Protein AF-A0A2G9TI11-F1 (afdb_monomer_lite)

Foldseek 3Di:
DQDQFDWDADPVVRDIDGDDAADDGDDRFPQWDWDDDPQKIKTAWGADPVVRDIGGWMWIARPVRNYIDTDDDDDDGDPRFGNWDWDDDPPDIDIDDTD

InterPro domains:
  IPR015915 Kelch-type beta-propeller [G3DSA:2.120.10.80] (2-99)
  IPR015915 Kelch-type beta-propeller [SSF117281] (9-98)
  IPR052637 Kelch domain-containing protein 3-like [PTHR46461] (1-99)

Secondary structure (DSSP, 8-state):
-------EEETTTTEEE----EE-PPPS-BS-EEEEETTEEEEEEEEETTTTEEEEEEEEEETTTTEEEEEP--SSPPPS-SS-EEEEETTEEEEE---

Organism: Teladorsagia circumcincta (NCBI:txid45464)

Structure (mmCIF, N/CA/C/O backbone):
data_AF-A0A2G9TI11-F1
#
_entry.id   AF-A0A2G9TI11-F1
#
loop_
_atom_site.group_PDB
_atom_site.id
_atom_site.type_symbol
_atom_site.label_atom_id
_atom_site.label_alt_id
_atom_site.label_comp_id
_atom_site.label_asym_id
_atom_site.label_entity_id
_atom_site.label_seq_id
_atom_site.pdbx_PDB_ins_code
_atom_site.Cartn_x
_atom_site.Cartn_y
_atom_site.Cartn_z
_atom_site.occupancy
_atom_site.B_iso_or_equiv
_atom_site.auth_seq_id
_atom_site.auth_comp_id
_atom_site.auth_asym_id
_atom_site.auth_atom_id
_atom_site.pdbx_PDB_model_num
ATOM 1 N N . MET A 1 1 ? 1.487 19.012 -4.883 1.00 69.19 1 MET A N 1
ATOM 2 C CA . MET A 1 1 ? 2.458 18.323 -4.004 1.00 69.19 1 MET A CA 1
ATOM 3 C C . MET A 1 1 ? 1.949 16.901 -3.797 1.00 69.19 1 MET A C 1
ATOM 5 O O . MET A 1 1 ? 0.736 16.737 -3.798 1.00 69.19 1 MET A O 1
ATOM 9 N N . TYR A 1 2 ? 2.812 15.884 -3.744 1.00 81.38 2 TYR A N 1
ATOM 10 C CA . TYR A 1 2 ? 2.362 14.515 -3.452 1.00 81.38 2 TYR A CA 1
ATOM 11 C C . TYR A 1 2 ? 2.104 14.399 -1.949 1.00 81.38 2 TYR A C 1
ATOM 13 O O . TYR A 1 2 ? 2.966 14.810 -1.179 1.00 81.38 2 TYR A O 1
ATOM 21 N N . ASP A 1 3 ? 0.933 13.897 -1.557 1.00 84.62 3 ASP A N 1
ATOM 22 C CA . ASP A 1 3 ? 0.561 13.744 -0.148 1.00 84.62 3 ASP A CA 1
ATOM 23 C C . ASP A 1 3 ? 1.111 12.425 0.411 1.00 84.62 3 ASP A C 1
ATOM 25 O O . ASP A 1 3 ? 1.099 11.397 -0.270 1.00 84.62 3 ASP A O 1
ATOM 29 N N . GLU A 1 4 ? 1.616 12.483 1.636 1.00 86.88 4 GLU A N 1
ATOM 30 C CA . GLU A 1 4 ? 2.141 11.355 2.412 1.00 86.88 4 GLU A CA 1
ATOM 31 C C . GLU A 1 4 ? 1.225 10.989 3.589 1.00 86.88 4 GLU A C 1
ATOM 33 O O . GLU A 1 4 ? 1.453 9.994 4.276 1.00 86.88 4 GLU A O 1
ATOM 38 N N . ARG A 1 5 ? 0.173 11.781 3.824 1.00 90.56 5 ARG A N 1
ATOM 39 C CA . ARG A 1 5 ? -0.782 11.561 4.905 1.00 90.56 5 ARG A CA 1
ATOM 40 C C . ARG A 1 5 ? -1.797 10.499 4.515 1.00 90.56 5 ARG A C 1
ATOM 42 O O . ARG A 1 5 ? -2.340 10.494 3.410 1.00 90.56 5 ARG A O 1
ATOM 49 N N . LEU A 1 6 ? -2.099 9.621 5.466 1.00 94.12 6 LEU A N 1
ATOM 50 C CA . LEU A 1 6 ? -3.237 8.723 5.358 1.00 94.12 6 LEU A CA 1
ATOM 51 C C . LEU A 1 6 ? -4.517 9.500 5.680 1.00 94.12 6 LEU A C 1
ATOM 53 O O . LEU A 1 6 ? -4.580 10.211 6.679 1.00 94.12 6 LEU A O 1
ATOM 57 N N . LYS A 1 7 ? -5.544 9.324 4.851 1.00 95.06 7 LYS A N 1
ATOM 58 C CA . LYS A 1 7 ? -6.910 9.780 5.122 1.00 95.06 7 LYS A CA 1
ATOM 59 C C . LYS A 1 7 ? -7.800 8.560 5.306 1.00 95.06 7 LYS A C 1
ATOM 61 O O . LYS A 1 7 ? -7.691 7.609 4.532 1.00 95.06 7 LYS A O 1
ATOM 66 N N . ALA A 1 8 ? -8.685 8.598 6.292 1.00 95.81 8 ALA A N 1
ATOM 67 C CA . ALA A 1 8 ? -9.657 7.538 6.535 1.00 95.81 8 ALA A CA 1
ATOM 68 C C . ALA A 1 8 ? -11.078 8.095 6.425 1.00 95.81 8 ALA A C 1
ATOM 70 O O . ALA A 1 8 ? -11.368 9.139 7.003 1.00 95.81 8 ALA A O 1
ATOM 71 N N . LEU A 1 9 ? -11.947 7.401 5.691 1.00 97.12 9 LEU A N 1
ATOM 72 C CA . LEU A 1 9 ? -13.377 7.695 5.616 1.00 97.12 9 LEU A CA 1
ATOM 73 C C . LEU A 1 9 ? -14.127 6.684 6.481 1.00 97.12 9 LEU A C 1
ATOM 75 O O . LEU A 1 9 ? -14.083 5.486 6.193 1.00 97.12 9 LEU A O 1
ATOM 79 N N . ASP A 1 10 ? -14.829 7.153 7.510 1.00 96.25 10 ASP A N 1
ATOM 80 C CA . ASP A 1 10 ? -15.817 6.321 8.198 1.00 96.25 10 ASP A CA 1
ATOM 81 C C . ASP A 1 10 ? -17.035 6.174 7.271 1.00 96.25 10 ASP A C 1
ATOM 83 O O . ASP A 1 10 ? -17.747 7.134 6.986 1.00 96.25 10 ASP A O 1
ATOM 87 N N . LEU A 1 11 ? -17.269 4.960 6.766 1.00 96.25 11 LEU A N 1
ATOM 88 C CA . LEU A 1 11 ? -18.349 4.678 5.812 1.00 96.25 11 LEU A CA 1
ATOM 89 C C . LEU A 1 11 ? -19.751 4.716 6.437 1.00 96.25 11 LEU A C 1
ATOM 91 O O . LEU A 1 11 ? -20.738 4.762 5.708 1.00 96.25 11 LEU A O 1
ATOM 95 N N . ARG A 1 12 ? -19.855 4.678 7.767 1.00 97.50 12 ARG A N 1
ATOM 96 C CA . ARG A 1 12 ? -21.126 4.777 8.489 1.00 97.50 12 ARG A CA 1
ATOM 97 C C . ARG A 1 12 ? -21.527 6.234 8.694 1.00 97.50 12 ARG A C 1
ATOM 99 O O . ARG A 1 12 ? -22.713 6.537 8.611 1.00 97.50 12 ARG A O 1
ATOM 106 N N . THR A 1 13 ? -20.570 7.116 8.986 1.00 97.50 13 THR A N 1
ATOM 107 C CA . THR A 1 13 ? -20.842 8.548 9.222 1.00 97.50 13 THR A CA 1
ATOM 108 C C . THR A 1 13 ? -20.633 9.414 7.981 1.00 97.50 13 THR A C 1
ATOM 110 O O . THR A 1 13 ? -21.217 10.488 7.887 1.00 97.50 13 THR A O 1
ATOM 113 N N . GLY A 1 14 ? -19.836 8.953 7.014 1.00 97.75 14 GLY A N 1
ATOM 114 C CA . GLY A 1 14 ? -19.430 9.734 5.847 1.00 97.75 14 GLY A CA 1
ATOM 115 C C . GLY A 1 14 ? -18.332 10.761 6.144 1.00 97.75 14 GLY A C 1
ATOM 116 O O . GLY A 1 14 ? -18.087 11.642 5.321 1.00 97.75 14 GLY A O 1
ATOM 117 N N . GLU A 1 15 ? -17.671 10.671 7.299 1.00 98.06 15 GLU A N 1
ATOM 118 C CA . GLU A 1 15 ? -16.681 11.655 7.738 1.00 98.06 15 GLU A CA 1
ATOM 119 C C . GLU A 1 15 ? -15.250 11.230 7.406 1.00 98.06 15 GLU A C 1
ATOM 121 O O . GLU A 1 15 ? -14.822 10.103 7.673 1.00 98.06 15 GLU A O 1
ATOM 126 N N . TRP A 1 16 ? -14.488 12.170 6.846 1.00 97.81 16 TRP A N 1
ATOM 127 C CA . TRP A 1 16 ? -13.053 12.019 6.650 1.00 97.81 16 TRP A CA 1
ATOM 128 C C . TRP A 1 16 ? -12.293 12.418 7.911 1.00 97.81 16 TRP A C 1
ATOM 130 O O . TRP A 1 16 ? -12.591 13.434 8.535 1.00 97.81 16 TRP A O 1
ATOM 140 N N . SER A 1 17 ? -11.253 11.659 8.231 1.00 95.81 17 SER A N 1
ATOM 141 C CA . SER A 1 17 ? -10.326 11.957 9.316 1.00 95.81 17 SER A CA 1
ATOM 142 C C . SER A 1 17 ? -8.868 11.822 8.876 1.00 95.81 17 SER A C 1
ATOM 144 O O . SER A 1 17 ? -8.538 11.152 7.891 1.00 95.81 17 SER A O 1
ATOM 146 N N . ASP A 1 18 ? -8.003 12.486 9.638 1.00 94.75 18 ASP A N 1
ATOM 147 C CA . ASP A 1 18 ? -6.547 12.417 9.568 1.00 94.75 18 ASP A CA 1
ATOM 148 C C . ASP A 1 18 ? -6.036 11.559 10.736 1.00 94.75 18 ASP A C 1
ATOM 150 O O . ASP A 1 18 ? -5.705 12.106 11.794 1.00 94.75 18 ASP A O 1
ATOM 154 N N . PRO A 1 19 ? -6.020 10.219 10.614 1.00 93.69 19 PRO A N 1
ATOM 155 C CA . PRO A 1 19 ? -5.528 9.363 11.683 1.00 93.69 19 PRO A CA 1
ATOM 156 C C . PRO A 1 19 ? -4.072 9.699 12.018 1.00 93.69 19 PRO A C 1
ATOM 158 O O . PRO A 1 19 ? -3.209 9.766 11.137 1.00 93.69 19 PRO A O 1
ATOM 161 N N . ILE A 1 20 ? -3.785 9.863 13.311 1.00 93.50 20 ILE A N 1
ATOM 162 C CA . ILE A 1 20 ? -2.410 9.982 13.799 1.00 93.50 20 ILE A CA 1
ATOM 163 C C . ILE A 1 20 ? -1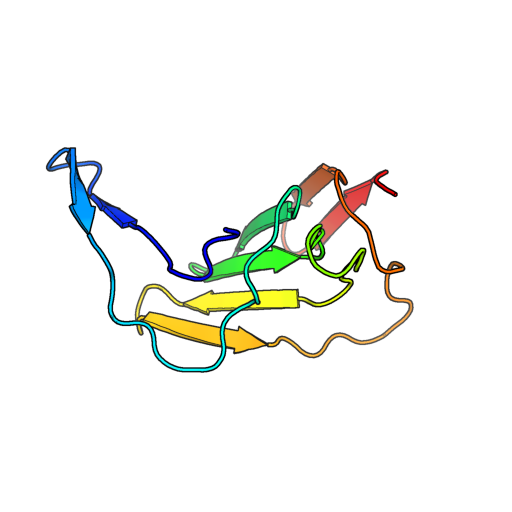.751 8.620 13.608 1.00 93.50 20 ILE A C 1
ATOM 165 O O . ILE A 1 20 ? -2.085 7.656 14.298 1.00 93.50 20 ILE A O 1
ATOM 169 N N . CYS A 1 21 ? -0.839 8.546 12.644 1.00 94.38 21 CYS A N 1
ATOM 170 C CA . CYS A 1 21 ? -0.129 7.321 12.322 1.00 94.38 21 CYS A CA 1
ATOM 171 C C . CYS A 1 21 ? 1.266 7.321 12.955 1.00 94.38 21 CYS A C 1
ATOM 173 O O . CYS A 1 21 ? 2.001 8.303 12.863 1.00 94.38 21 CYS A O 1
ATOM 175 N N . ASN A 1 22 ? 1.636 6.194 13.550 1.00 95.38 22 ASN A N 1
ATOM 176 C CA . ASN A 1 22 ? 2.959 5.923 14.097 1.00 95.38 22 ASN A CA 1
ATOM 177 C C . ASN A 1 22 ? 3.838 5.188 13.071 1.00 95.38 22 ASN A C 1
ATOM 179 O O . ASN A 1 22 ? 3.337 4.618 12.099 1.00 95.38 22 ASN A O 1
ATOM 183 N N . GLY A 1 23 ? 5.147 5.150 13.324 1.00 94.81 23 GLY A N 1
ATOM 184 C CA . GLY A 1 23 ? 6.112 4.469 12.461 1.00 94.81 23 GLY A CA 1
ATOM 185 C C . GLY A 1 23 ? 6.490 5.276 11.216 1.00 94.81 23 GLY A C 1
ATOM 186 O O . GLY A 1 23 ? 6.231 6.475 11.125 1.00 94.81 23 GLY A O 1
ATOM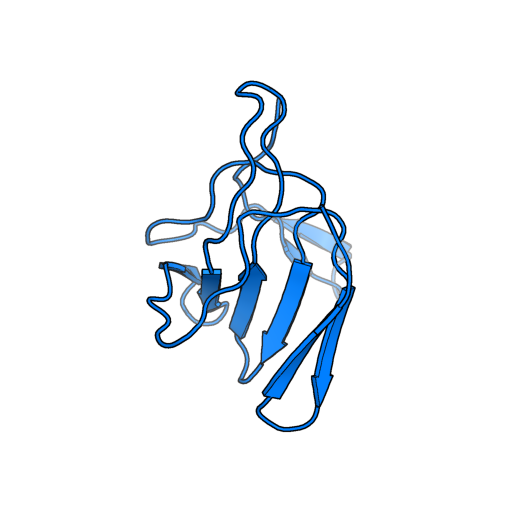 187 N N . VAL A 1 24 ? 7.150 4.620 10.258 1.00 94.00 24 VAL A N 1
ATOM 188 C CA . VAL A 1 24 ? 7.622 5.259 9.017 1.00 94.00 24 VAL A CA 1
ATO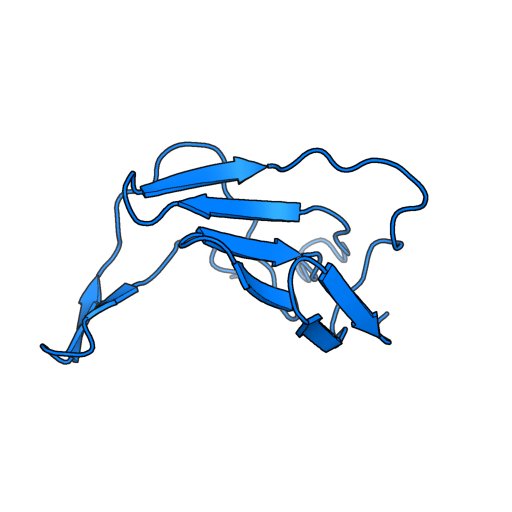M 189 C C . VAL A 1 24 ? 6.773 4.775 7.849 1.00 94.00 24 VAL A C 1
ATOM 191 O O . VAL A 1 24 ? 6.878 3.620 7.431 1.00 94.00 24 VAL A O 1
ATOM 194 N N . GLY A 1 25 ? 5.929 5.670 7.337 1.00 95.81 25 GLY A N 1
ATOM 195 C CA . GLY A 1 25 ? 5.089 5.437 6.165 1.00 95.81 25 GLY A CA 1
ATOM 196 C C . GLY A 1 25 ? 5.823 5.601 4.829 1.00 95.81 25 GLY A C 1
ATOM 197 O O . GLY A 1 25 ? 6.980 6.034 4.787 1.00 95.81 25 GLY A O 1
ATOM 198 N N . PRO A 1 26 ? 5.157 5.253 3.715 1.00 96.94 26 PRO A N 1
ATOM 199 C CA . PRO A 1 26 ? 5.668 5.531 2.381 1.00 96.94 26 PRO A CA 1
ATOM 200 C C . PRO A 1 26 ? 5.734 7.041 2.119 1.00 96.94 26 PRO A C 1
ATOM 202 O O . PRO A 1 26 ? 4.848 7.793 2.512 1.00 96.94 26 PRO A O 1
ATOM 205 N N . SER A 1 27 ? 6.742 7.473 1.363 1.00 95.44 27 SER A N 1
ATOM 206 C CA . SER A 1 27 ? 6.778 8.825 0.792 1.00 95.44 27 SER A CA 1
ATOM 207 C C . SER A 1 27 ? 5.573 9.093 -0.116 1.00 95.44 27 SER A C 1
ATOM 209 O O . SER A 1 27 ? 5.047 8.166 -0.748 1.00 95.44 27 SER A O 1
ATOM 211 N N . GLY A 1 28 ? 5.189 10.366 -0.260 1.00 95.75 28 GLY A N 1
ATOM 212 C CA . GLY A 1 28 ? 4.147 10.772 -1.203 1.00 95.75 28 GLY A CA 1
ATOM 213 C C . GLY A 1 28 ? 4.427 10.254 -2.618 1.00 95.75 28 GLY A C 1
ATOM 214 O O . GLY A 1 28 ? 5.526 10.400 -3.150 1.00 95.75 28 GLY A O 1
ATOM 215 N N . ARG A 1 29 ? 3.440 9.600 -3.237 1.00 96.88 29 ARG A N 1
ATOM 216 C CA . ARG A 1 29 ? 3.614 8.864 -4.502 1.00 96.88 29 ARG A CA 1
ATOM 217 C C . ARG A 1 29 ? 2.295 8.692 -5.243 1.00 96.88 29 ARG A C 1
ATOM 219 O O . ARG A 1 29 ? 1.231 8.678 -4.635 1.00 96.88 29 ARG A O 1
ATOM 226 N N . ARG A 1 30 ? 2.347 8.477 -6.561 1.00 96.62 30 ARG A N 1
ATOM 227 C CA . ARG A 1 30 ? 1.174 8.084 -7.370 1.00 96.62 30 ARG A CA 1
ATOM 228 C C . ARG A 1 30 ? 1.373 6.747 -8.062 1.00 96.62 30 ARG A C 1
ATOM 230 O O . ARG A 1 30 ? 2.502 6.290 -8.228 1.00 96.62 30 ARG A O 1
ATOM 237 N N . SER A 1 31 ? 0.272 6.180 -8.554 1.00 97.12 31 SER A N 1
ATOM 238 C CA . SER A 1 31 ? 0.279 4.953 -9.363 1.00 97.12 31 SER A CA 1
ATOM 239 C C . SER A 1 31 ? 0.978 3.769 -8.673 1.00 97.12 31 SER A C 1
ATOM 241 O O . SER A 1 31 ? 1.567 2.931 -9.355 1.00 97.12 31 SER A O 1
ATOM 243 N N . HIS A 1 32 ? 0.940 3.737 -7.339 1.00 98.00 32 HIS A N 1
ATOM 244 C CA . HIS A 1 32 ? 1.297 2.574 -6.535 1.00 98.00 32 HIS A CA 1
ATOM 245 C C . HIS A 1 32 ? 0.163 1.541 -6.593 1.00 98.00 32 HIS A C 1
ATOM 247 O O . HIS A 1 32 ? -0.948 1.855 -7.024 1.00 98.00 32 HIS A O 1
ATOM 253 N N . SER A 1 33 ? 0.440 0.325 -6.136 1.00 98.00 33 SER A N 1
ATOM 254 C CA . SER A 1 33 ? -0.598 -0.672 -5.877 1.00 98.00 33 SER A CA 1
ATOM 255 C C . SER A 1 33 ? -0.926 -0.713 -4.400 1.00 98.00 33 SER A C 1
ATOM 257 O O . SER A 1 33 ? -0.040 -0.497 -3.573 1.00 98.00 33 SER A O 1
ATOM 259 N N . ALA A 1 34 ? -2.177 -1.037 -4.094 1.00 97.94 34 ALA A N 1
ATOM 260 C CA . ALA A 1 34 ? -2.643 -1.266 -2.741 1.00 97.94 34 ALA A CA 1
ATOM 261 C C . ALA A 1 34 ? -3.459 -2.560 -2.673 1.00 97.94 34 ALA A C 1
ATOM 263 O O . ALA A 1 34 ? -4.182 -2.885 -3.617 1.00 97.94 34 ALA A O 1
ATOM 264 N N . TRP A 1 35 ? -3.353 -3.289 -1.566 1.00 98.31 35 TRP A N 1
ATOM 265 C CA . TRP A 1 35 ? -4.219 -4.432 -1.265 1.00 98.31 35 TRP A CA 1
ATOM 266 C C . TRP A 1 35 ? -4.387 -4.611 0.243 1.00 98.31 35 TRP A C 1
ATOM 268 O O . TRP A 1 35 ? -3.627 -4.051 1.033 1.00 98.31 35 TRP A O 1
ATOM 278 N N . THR A 1 36 ? -5.371 -5.412 0.646 1.00 98.25 36 THR A N 1
ATOM 279 C CA . THR A 1 36 ? -5.576 -5.812 2.041 1.00 98.25 36 THR A CA 1
ATOM 280 C C . THR A 1 36 ? -5.275 -7.295 2.226 1.00 98.25 36 THR A C 1
ATOM 282 O O . THR A 1 36 ? -5.541 -8.116 1.348 1.00 98.25 36 THR A O 1
ATOM 285 N N . TYR A 1 37 ? -4.681 -7.648 3.364 1.00 98.12 37 TYR A N 1
ATOM 286 C CA . TYR A 1 37 ? -4.452 -9.036 3.762 1.00 98.12 37 TYR A CA 1
ATOM 287 C C . TYR A 1 37 ? -4.288 -9.113 5.282 1.00 98.12 37 TYR A C 1
ATOM 289 O O . TYR A 1 37 ? -3.577 -8.300 5.868 1.00 98.12 37 TYR A O 1
ATOM 297 N N . GLY A 1 38 ? -4.962 -10.064 5.937 1.00 96.88 38 GLY A N 1
ATOM 298 C CA . GLY A 1 38 ? -4.843 -10.256 7.389 1.00 96.88 38 GLY A CA 1
ATOM 299 C C . GLY A 1 38 ? -5.175 -9.011 8.225 1.00 96.88 38 GLY A C 1
ATOM 300 O O . GLY A 1 38 ? -4.495 -8.744 9.208 1.00 96.88 38 GLY A O 1
ATOM 301 N N . GLY A 1 39 ? -6.162 -8.210 7.806 1.00 97.25 39 GLY A N 1
ATOM 302 C CA . GLY A 1 39 ? -6.564 -6.978 8.502 1.00 97.25 39 GLY A CA 1
ATOM 303 C C . GLY A 1 39 ? -5.638 -5.774 8.293 1.00 97.25 39 GLY A C 1
ATOM 304 O O . GLY A 1 39 ? -5.948 -4.691 8.778 1.00 97.25 39 GLY A O 1
ATOM 305 N N . LYS A 1 40 ? -4.539 -5.928 7.546 1.00 98.25 40 LYS A N 1
ATOM 306 C CA . LYS A 1 40 ? -3.596 -4.850 7.222 1.00 98.25 40 LYS A CA 1
ATOM 307 C C . LYS A 1 40 ? -3.756 -4.387 5.780 1.00 98.25 40 LYS A C 1
ATOM 309 O O . LYS A 1 40 ? -4.148 -5.165 4.905 1.00 98.25 40 LYS A O 1
ATOM 314 N N . MET A 1 41 ? -3.415 -3.129 5.529 1.00 98.19 41 MET A N 1
ATOM 315 C CA . MET A 1 41 ? -3.271 -2.574 4.183 1.00 98.19 41 MET A CA 1
ATOM 316 C C . MET A 1 41 ? -1.803 -2.627 3.769 1.00 98.19 41 MET A C 1
ATOM 318 O O . MET A 1 41 ? -0.925 -2.402 4.593 1.00 98.19 41 MET A O 1
ATOM 322 N N . TYR A 1 42 ? -1.531 -2.880 2.495 1.00 98.44 42 TYR A N 1
ATOM 323 C CA . TYR A 1 42 ? -0.189 -2.905 1.925 1.00 98.44 42 TYR A CA 1
ATOM 324 C C . TYR A 1 42 ? -0.085 -1.946 0.748 1.00 98.44 42 TYR A C 1
ATOM 326 O O . TYR A 1 42 ? -1.037 -1.821 -0.018 1.00 98.44 42 TYR A O 1
ATOM 334 N N . ILE A 1 43 ? 1.077 -1.311 0.590 1.00 98.38 43 ILE A N 1
ATOM 335 C CA . ILE A 1 43 ? 1.402 -0.400 -0.513 1.00 98.38 43 ILE A CA 1
ATOM 336 C C . ILE A 1 43 ? 2.703 -0.855 -1.167 1.00 98.38 43 ILE A C 1
ATOM 338 O O . ILE A 1 43 ? 3.712 -0.987 -0.476 1.00 98.38 43 ILE A O 1
ATOM 342 N N . PHE A 1 44 ? 2.691 -1.056 -2.489 1.00 98.44 44 PHE A N 1
ATOM 343 C CA . PHE A 1 44 ? 3.882 -1.426 -3.260 1.00 98.44 44 PHE A CA 1
ATOM 344 C C . PHE A 1 44 ? 4.175 -0.455 -4.401 1.00 98.44 44 PHE A C 1
ATOM 346 O O . PHE A 1 44 ? 3.296 -0.125 -5.213 1.00 98.44 44 PHE A O 1
ATOM 353 N N . GLY A 1 45 ? 5.448 -0.073 -4.489 1.00 98.12 45 GLY A N 1
ATOM 354 C CA . GLY A 1 45 ? 6.008 0.717 -5.574 1.00 98.12 45 GLY A CA 1
ATOM 355 C C . GLY A 1 45 ? 5.339 2.078 -5.747 1.00 98.12 45 GLY A C 1
ATOM 356 O O . GLY A 1 45 ? 4.949 2.736 -4.781 1.00 98.12 45 GLY A O 1
ATOM 357 N N . GLY A 1 46 ? 5.209 2.519 -6.995 1.00 98.12 46 GLY A N 1
ATOM 358 C CA . GLY A 1 46 ? 4.690 3.831 -7.365 1.00 98.12 46 GLY A CA 1
ATOM 359 C C . GLY A 1 46 ? 5.785 4.789 -7.824 1.00 98.12 46 GLY A C 1
ATOM 360 O O . GLY A 1 46 ? 6.918 4.399 -8.096 1.00 98.12 46 GLY A O 1
ATOM 361 N N . TYR A 1 47 ? 5.415 6.060 -7.969 1.00 97.81 47 TYR A N 1
ATOM 362 C CA . TYR A 1 47 ? 6.279 7.070 -8.573 1.00 97.81 47 TYR A CA 1
ATOM 363 C C . TYR A 1 47 ? 6.133 8.440 -7.926 1.00 97.81 47 TYR A C 1
ATOM 365 O O . TYR A 1 47 ? 5.014 8.949 -7.783 1.00 97.81 47 TYR A O 1
ATOM 373 N N . LEU A 1 48 ? 7.274 9.049 -7.610 1.00 96.69 48 LEU A N 1
ATOM 374 C CA . LEU A 1 48 ? 7.394 10.423 -7.146 1.00 96.69 48 LEU A CA 1
ATOM 375 C C . LEU A 1 48 ? 7.899 11.307 -8.287 1.00 96.69 48 LEU A C 1
ATOM 377 O O . LEU A 1 48 ? 9.087 11.364 -8.599 1.00 96.69 48 LEU A O 1
ATOM 381 N N . GLY A 1 49 ? 6.969 12.029 -8.914 1.00 95.06 49 GLY A N 1
ATOM 382 C CA . GLY A 1 49 ? 7.278 12.829 -10.099 1.00 95.06 49 GLY A CA 1
ATOM 383 C C . GLY A 1 49 ? 8.148 14.053 -9.844 1.00 95.06 49 GLY A C 1
ATOM 384 O O . GLY A 1 49 ? 8.830 14.480 -10.765 1.00 95.06 49 GLY A O 1
ATOM 385 N N . THR A 1 50 ? 8.172 14.589 -8.622 1.00 94.56 50 THR A N 1
ATOM 386 C CA . THR A 1 50 ? 9.052 15.719 -8.275 1.00 94.56 50 THR A CA 1
ATOM 387 C C . THR A 1 50 ? 10.530 15.333 -8.266 1.00 94.56 50 THR A C 1
ATOM 389 O O . THR A 1 50 ? 11.372 16.207 -8.416 1.00 94.56 50 THR A O 1
ATOM 392 N N . GLN A 1 51 ? 10.842 14.043 -8.112 1.00 95.00 51 GLN A N 1
ATOM 393 C CA . GLN A 1 51 ? 12.208 13.509 -8.092 1.00 95.00 51 GLN A CA 1
ATOM 394 C C . GLN A 1 51 ? 12.494 12.570 -9.273 1.00 95.00 51 GLN A C 1
ATOM 396 O O . GLN A 1 51 ? 13.561 11.970 -9.328 1.00 95.00 51 GLN A O 1
ATOM 401 N N . ASN A 1 52 ? 11.542 12.413 -10.203 1.00 95.50 52 ASN A N 1
ATOM 402 C CA . ASN A 1 52 ? 11.605 11.423 -11.282 1.00 95.50 52 ASN A CA 1
ATOM 403 C C . ASN A 1 52 ? 11.966 10.006 -10.777 1.00 95.50 52 ASN A C 1
ATOM 405 O O . ASN A 1 52 ? 12.759 9.294 -11.389 1.00 95.50 52 ASN A O 1
ATOM 409 N N . MET A 1 53 ? 11.406 9.609 -9.629 1.00 96.81 53 MET A N 1
ATOM 410 C CA . MET A 1 53 ? 11.808 8.400 -8.905 1.00 96.81 53 MET A CA 1
ATOM 411 C C . MET A 1 53 ? 10.704 7.342 -8.923 1.00 96.81 53 MET A C 1
ATOM 413 O O . MET A 1 53 ? 9.559 7.625 -8.566 1.00 96.81 53 MET A O 1
ATOM 417 N N . HIS A 1 54 ? 11.057 6.118 -9.316 1.00 97.94 54 HIS A N 1
ATOM 418 C CA . HIS A 1 54 ? 10.216 4.929 -9.170 1.00 97.94 54 HIS A CA 1
ATOM 419 C C . HIS A 1 54 ? 10.556 4.222 -7.853 1.00 97.94 54 HIS A C 1
ATOM 421 O O . HIS A 1 54 ? 11.709 4.245 -7.425 1.00 97.94 54 HIS A O 1
ATOM 427 N N . TYR A 1 55 ? 9.576 3.556 -7.247 1.00 98.00 55 TYR A N 1
ATOM 428 C CA . TYR A 1 55 ? 9.765 2.779 -6.021 1.00 98.00 55 TYR A CA 1
ATOM 429 C C . TYR A 1 55 ? 9.532 1.279 -6.247 1.00 98.00 55 TYR A C 1
ATOM 431 O O . TYR A 1 55 ? 8.712 0.888 -7.080 1.00 98.00 55 TYR A O 1
ATOM 439 N N . ASP A 1 56 ? 10.233 0.4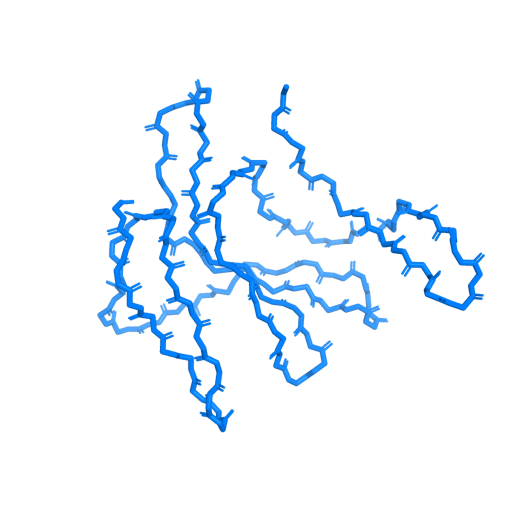49 -5.478 1.00 97.44 56 ASP A N 1
ATOM 440 C CA . ASP A 1 56 ? 10.079 -1.011 -5.322 1.00 97.44 56 ASP A CA 1
ATOM 441 C C . ASP A 1 56 ? 9.884 -1.423 -3.851 1.00 97.44 56 ASP A C 1
ATOM 443 O O . ASP A 1 56 ? 9.956 -2.602 -3.501 1.00 97.44 56 ASP A O 1
ATOM 447 N N . ASP A 1 57 ? 9.650 -0.454 -2.970 1.00 97.88 57 ASP A N 1
ATOM 448 C CA . ASP A 1 57 ? 9.425 -0.699 -1.556 1.00 97.88 57 ASP A CA 1
ATOM 449 C C . ASP A 1 57 ? 8.015 -1.251 -1.289 1.00 97.88 57 ASP A C 1
ATOM 451 O O . ASP A 1 57 ? 7.058 -1.039 -2.042 1.00 97.88 57 ASP A O 1
ATOM 455 N N . LEU A 1 58 ? 7.909 -1.992 -0.185 1.00 98.25 58 LEU A N 1
ATOM 456 C CA . LEU A 1 58 ? 6.660 -2.511 0.352 1.00 98.25 58 LEU A CA 1
ATOM 457 C C . LEU A 1 58 ? 6.450 -1.928 1.747 1.00 98.25 58 LEU A C 1
ATOM 459 O O . LEU A 1 58 ? 7.327 -2.033 2.605 1.00 98.25 58 LEU A O 1
ATOM 463 N N . PHE A 1 59 ? 5.277 -1.358 1.982 1.00 98.56 59 PHE A N 1
ATOM 464 C CA . PHE A 1 59 ? 4.843 -0.910 3.301 1.00 98.56 59 PHE A CA 1
ATOM 465 C C . PHE A 1 59 ? 3.568 -1.627 3.708 1.00 98.56 59 PHE A C 1
ATOM 467 O O . PHE A 1 59 ? 2.755 -1.969 2.849 1.00 98.56 59 PHE A O 1
ATOM 474 N N . SER A 1 60 ? 3.379 -1.805 5.011 1.00 98.50 60 SER A N 1
ATOM 475 C CA . SER A 1 60 ? 2.099 -2.194 5.592 1.00 98.50 60 SER A CA 1
ATOM 476 C C . SER A 1 60 ? 1.606 -1.148 6.579 1.00 98.50 60 SER A C 1
ATOM 478 O O . SER A 1 60 ? 2.408 -0.581 7.320 1.00 98.50 60 SER A O 1
ATOM 480 N N . PHE A 1 61 ? 0.297 -0.952 6.621 1.00 98.50 61 PHE A N 1
ATOM 481 C CA . PHE A 1 61 ? -0.404 -0.194 7.642 1.00 98.50 61 PHE A CA 1
ATOM 482 C C . PHE A 1 61 ? -1.301 -1.133 8.441 1.00 98.50 61 PHE A C 1
ATOM 484 O O . PHE A 1 61 ? -2.120 -1.857 7.865 1.00 98.50 61 PHE A O 1
ATOM 491 N N . ASP A 1 62 ? -1.146 -1.107 9.760 1.00 98.06 62 ASP A N 1
ATOM 492 C CA . ASP A 1 62 ? -2.025 -1.795 10.694 1.00 98.06 62 ASP A CA 1
ATOM 493 C C . ASP A 1 62 ? -3.061 -0.806 11.262 1.00 98.06 62 ASP A C 1
ATOM 495 O O . ASP A 1 62 ? -2.707 0.033 12.097 1.00 98.06 62 ASP A O 1
ATOM 499 N N . PRO A 1 63 ? -4.336 -0.885 10.838 1.00 96.56 63 PRO A N 1
ATOM 500 C CA . PRO A 1 63 ? -5.379 0.026 11.302 1.00 96.56 63 PRO A CA 1
ATOM 501 C C . PRO A 1 63 ? -5.767 -0.190 12.772 1.00 96.56 63 PRO A C 1
ATOM 503 O O . PRO A 1 63 ? -6.371 0.696 13.364 1.00 96.56 63 PRO A O 1
ATOM 506 N N . SER A 1 64 ? -5.424 -1.330 13.386 1.00 96.38 64 SER A N 1
ATOM 507 C CA . SER A 1 64 ? -5.722 -1.574 14.806 1.00 96.38 64 SER A CA 1
ATOM 508 C C . SER A 1 64 ? -4.796 -0.797 15.746 1.00 96.38 64 SER A C 1
ATOM 510 O O . SER A 1 64 ? -5.172 -0.479 16.871 1.00 96.38 64 SER A O 1
ATOM 512 N N . THR A 1 65 ? -3.594 -0.460 15.271 1.00 96.69 65 THR A N 1
ATOM 513 C CA . THR A 1 65 ? -2.558 0.257 16.034 1.00 96.69 65 THR A CA 1
ATOM 514 C C . THR A 1 65 ? -2.172 1.599 15.410 1.00 96.69 65 THR A C 1
ATOM 516 O O . THR A 1 65 ? -1.334 2.317 15.957 1.00 96.69 65 THR A O 1
ATOM 519 N N . ASN A 1 66 ? -2.777 1.949 14.269 1.00 96.56 66 ASN A N 1
ATOM 520 C CA . ASN A 1 66 ? -2.405 3.085 13.427 1.00 96.56 66 ASN A CA 1
ATOM 521 C C . ASN A 1 66 ? -0.897 3.132 13.145 1.00 96.56 66 ASN A C 1
ATOM 523 O O . ASN A 1 66 ? -0.273 4.184 13.257 1.00 96.56 66 ASN A O 1
ATOM 527 N N . HIS A 1 67 ? -0.288 1.992 12.815 1.00 97.75 67 HIS A N 1
ATOM 528 C CA . HIS A 1 67 ? 1.162 1.889 12.664 1.00 97.75 67 HIS A CA 1
ATOM 529 C C . HIS A 1 67 ? 1.567 1.528 11.233 1.00 97.75 67 HIS A C 1
ATOM 531 O O . HIS A 1 67 ? 1.107 0.530 10.671 1.00 97.75 67 HIS A O 1
ATOM 537 N N . TRP A 1 68 ? 2.468 2.324 10.659 1.00 98.19 68 TRP A N 1
ATOM 538 C CA . TRP A 1 68 ? 3.141 2.036 9.398 1.00 98.19 68 TRP A CA 1
ATOM 539 C C . TRP A 1 68 ? 4.458 1.305 9.618 1.00 98.19 68 TRP A C 1
ATOM 541 O O . TRP A 1 68 ? 5.263 1.662 10.475 1.00 98.19 68 TRP A O 1
ATOM 551 N N . GLU A 1 69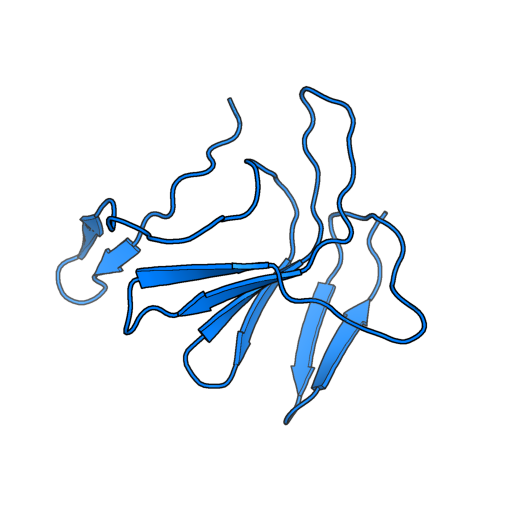 ? 4.722 0.322 8.771 1.00 97.88 69 GLU A N 1
ATOM 552 C CA . GLU A 1 69 ? 5.971 -0.423 8.779 1.00 97.88 69 GLU A CA 1
ATOM 553 C C . GLU A 1 69 ? 6.469 -0.655 7.354 1.00 97.88 69 GLU A C 1
ATOM 555 O O . GLU A 1 69 ? 5.709 -1.066 6.472 1.00 97.88 69 GLU A O 1
ATOM 560 N N . LYS A 1 70 ? 7.767 -0.426 7.130 1.00 98.12 70 LYS A N 1
ATOM 561 C CA . LYS A 1 70 ? 8.435 -0.8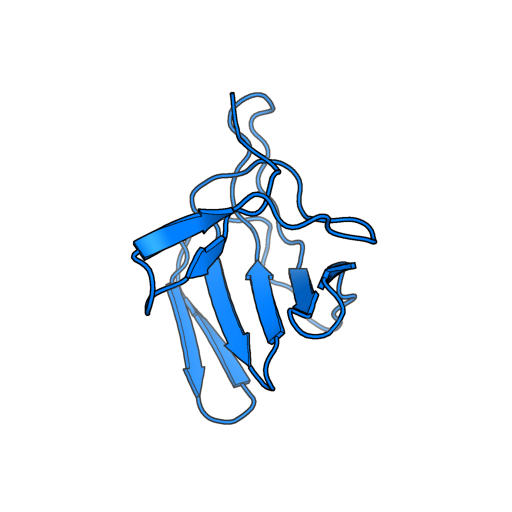39 5.896 1.00 98.12 70 LYS A CA 1
ATOM 562 C C . LYS A 1 70 ? 8.749 -2.329 5.969 1.00 98.12 70 LYS A C 1
ATOM 564 O O . LYS A 1 70 ? 9.563 -2.760 6.783 1.00 98.12 70 LYS A O 1
ATOM 569 N N . ILE A 1 71 ? 8.153 -3.106 5.075 1.00 97.69 71 ILE A N 1
ATOM 570 C CA . ILE A 1 71 ? 8.307 -4.556 5.046 1.00 97.69 71 ILE A CA 1
ATOM 571 C C . ILE A 1 71 ? 9.559 -4.928 4.261 1.00 97.69 71 ILE A C 1
ATOM 573 O O . ILE A 1 71 ? 9.704 -4.612 3.078 1.00 97.69 71 ILE A O 1
ATOM 577 N N . LYS A 1 72 ? 10.463 -5.651 4.923 1.00 95.44 72 LYS A N 1
ATOM 578 C CA . LYS A 1 72 ? 11.598 -6.291 4.259 1.00 95.44 72 LYS A CA 1
ATOM 579 C C . LYS A 1 72 ? 11.121 -7.568 3.579 1.00 95.44 72 LYS A C 1
ATOM 581 O O . LYS A 1 72 ? 10.522 -8.437 4.204 1.00 95.44 72 LYS A O 1
ATOM 586 N N . THR A 1 73 ? 11.409 -7.667 2.295 1.00 94.69 73 THR A N 1
ATOM 587 C CA . THR A 1 73 ? 11.075 -8.805 1.440 1.00 94.69 73 THR A CA 1
ATOM 588 C C . THR A 1 73 ? 12.359 -9.464 0.946 1.00 94.69 73 THR A C 1
ATOM 590 O O . THR A 1 73 ? 13.440 -8.875 1.004 1.00 94.69 73 THR A O 1
ATOM 593 N N . SER A 1 74 ? 12.261 -10.718 0.518 1.00 93.69 74 SER A N 1
ATOM 594 C CA . SER A 1 74 ? 13.399 -11.523 0.076 1.00 93.69 74 SER A CA 1
ATOM 595 C C . SER A 1 74 ? 13.080 -12.260 -1.225 1.00 93.69 74 SER A C 1
ATOM 597 O O . SER A 1 74 ? 11.926 -12.354 -1.644 1.00 93.69 74 SER A O 1
ATOM 599 N N . GLY A 1 75 ? 14.122 -12.777 -1.879 1.00 95.38 75 GLY A N 1
ATOM 600 C CA . GLY A 1 75 ? 14.014 -13.419 -3.188 1.00 95.38 75 GLY A CA 1
ATOM 601 C C . GLY A 1 75 ? 14.147 -12.431 -4.348 1.00 95.38 75 GLY A C 1
ATOM 602 O O . GLY A 1 75 ? 14.713 -11.346 -4.208 1.00 95.38 75 GLY A O 1
ATOM 603 N N . ARG A 1 76 ? 13.666 -12.829 -5.531 1.00 94.38 76 ARG A N 1
ATOM 604 C CA . ARG A 1 76 ? 13.769 -12.012 -6.746 1.00 94.38 76 ARG A CA 1
ATOM 605 C C . ARG A 1 76 ? 12.683 -10.939 -6.761 1.00 94.38 76 ARG A C 1
ATOM 607 O O . ARG A 1 76 ? 11.564 -11.182 -7.210 1.00 94.38 76 ARG A O 1
ATOM 614 N N . MET A 1 77 ? 13.046 -9.759 -6.280 1.00 93.94 77 MET A N 1
ATOM 615 C CA . MET A 1 77 ? 12.153 -8.608 -6.205 1.00 93.94 77 MET A CA 1
ATOM 616 C C . MET A 1 77 ? 11.814 -8.040 -7.592 1.00 93.94 77 MET A C 1
ATOM 618 O O . MET A 1 77 ? 12.669 -8.045 -8.485 1.00 93.94 77 MET A O 1
ATOM 622 N N . PRO A 1 78 ? 10.587 -7.523 -7.798 1.00 95.38 78 PRO A N 1
ATOM 623 C CA . PRO A 1 78 ? 10.290 -6.703 -8.963 1.00 95.38 78 PRO A CA 1
ATOM 624 C C . PRO A 1 78 ? 11.150 -5.435 -8.947 1.00 95.38 78 PRO A C 1
ATOM 626 O O . PRO A 1 78 ? 11.392 -4.865 -7.889 1.00 95.38 78 PRO A O 1
ATOM 629 N N . SER A 1 79 ? 11.562 -4.959 -10.122 1.00 96.25 79 SER A N 1
ATOM 630 C CA . SER A 1 79 ? 12.185 -3.635 -10.242 1.00 96.25 79 SER A CA 1
ATOM 631 C C . SER A 1 79 ? 11.237 -2.524 -9.787 1.00 96.25 79 SER A C 1
ATOM 633 O O . SER A 1 79 ? 10.012 -2.686 -9.877 1.00 96.25 79 SER A O 1
ATOM 635 N N . ALA A 1 80 ? 11.810 -1.379 -9.415 1.00 97.81 80 ALA A N 1
ATOM 636 C CA . ALA A 1 80 ? 11.062 -0.159 -9.143 1.00 97.81 80 ALA A CA 1
ATOM 637 C C . ALA A 1 80 ? 10.113 0.165 -10.299 1.00 97.81 80 ALA A C 1
ATOM 639 O O . ALA A 1 80 ? 10.513 0.122 -11.464 1.00 97.81 80 ALA A O 1
ATOM 640 N N . ARG A 1 81 ? 8.836 0.403 -9.981 1.00 97.81 81 ARG A N 1
ATOM 641 C CA . ARG A 1 81 ? 7.768 0.483 -10.985 1.00 97.81 81 ARG A CA 1
ATOM 642 C C . ARG A 1 81 ? 6.532 1.229 -10.504 1.00 97.81 81 ARG A C 1
ATOM 644 O O . ARG A 1 81 ? 6.331 1.441 -9.314 1.00 97.81 81 ARG A O 1
ATOM 651 N N . ARG A 1 82 ? 5.666 1.573 -11.450 1.00 98.00 82 ARG A N 1
ATOM 652 C CA . ARG A 1 82 ? 4.343 2.174 -11.261 1.00 98.00 82 ARG A CA 1
ATOM 653 C C . ARG A 1 82 ? 3.336 1.591 -12.249 1.00 98.00 82 ARG A C 1
ATOM 655 O O . ARG A 1 82 ? 3.712 1.052 -13.289 1.00 98.00 82 ARG A O 1
ATOM 662 N N . ARG A 1 83 ? 2.042 1.811 -11.986 1.00 97.62 83 ARG A N 1
ATOM 663 C CA . ARG A 1 83 ? 0.919 1.402 -12.862 1.00 97.62 83 ARG A CA 1
ATOM 664 C C . ARG A 1 83 ? 0.836 -0.114 -13.096 1.00 97.62 83 ARG A C 1
ATOM 666 O O . ARG A 1 83 ? 0.302 -0.552 -14.110 1.00 97.62 83 ARG A O 1
ATOM 673 N N . GLN A 1 84 ? 1.373 -0.906 -12.176 1.00 97.75 84 GLN A N 1
ATOM 674 C CA . GLN A 1 84 ? 1.187 -2.352 -12.151 1.00 97.75 84 GLN A CA 1
ATOM 675 C C . GLN A 1 84 ? -0.216 -2.731 -11.651 1.00 97.75 84 GLN A C 1
ATOM 677 O O . GLN A 1 84 ? -0.852 -1.984 -10.905 1.00 97.75 84 GLN A O 1
ATOM 682 N N . CYS A 1 85 ? -0.676 -3.917 -12.039 1.00 97.62 85 CYS A N 1
ATOM 683 C CA . CYS A 1 85 ? -1.863 -4.553 -11.481 1.00 97.62 85 CYS A CA 1
ATOM 684 C C . CYS A 1 85 ? -1.441 -5.538 -10.386 1.00 97.62 85 CYS A C 1
ATOM 686 O O . CYS A 1 85 ? -0.470 -6.274 -10.573 1.00 97.62 85 CYS A O 1
ATOM 688 N N . THR A 1 86 ? -2.168 -5.564 -9.268 1.00 97.62 86 THR A N 1
ATOM 689 C CA . THR A 1 86 ? -1.966 -6.540 -8.190 1.00 97.62 86 THR A CA 1
ATOM 690 C C . THR A 1 86 ? -3.277 -7.201 -7.798 1.00 97.62 86 THR A C 1
ATOM 692 O O . THR A 1 86 ? -4.271 -6.504 -7.605 1.00 97.62 86 THR A O 1
ATOM 695 N N . VAL A 1 87 ? -3.267 -8.523 -7.622 1.00 98.19 87 VAL A N 1
ATOM 696 C CA . VAL A 1 87 ? -4.423 -9.304 -7.154 1.00 98.19 87 VAL A CA 1
ATOM 697 C C . VAL A 1 87 ? -3.989 -10.243 -6.035 1.00 98.19 87 VAL A C 1
ATOM 699 O O . VAL A 1 87 ? -2.938 -10.877 -6.123 1.00 98.19 87 VAL A O 1
ATOM 702 N N . VAL A 1 88 ? -4.807 -10.341 -4.987 1.00 98.31 88 VAL A N 1
ATOM 703 C CA . VAL A 1 88 ? -4.607 -11.284 -3.881 1.00 98.31 88 VAL A CA 1
ATOM 704 C C . VAL A 1 88 ? -5.410 -12.554 -4.156 1.00 98.31 88 VAL A C 1
ATOM 706 O O . VAL A 1 88 ? -6.613 -12.481 -4.391 1.00 98.31 88 VAL A O 1
ATOM 709 N N . VAL A 1 89 ? -4.758 -13.718 -4.112 1.00 98.19 89 VAL A N 1
ATOM 710 C CA . VAL A 1 89 ? -5.408 -15.035 -4.198 1.00 98.19 89 VAL A CA 1
ATOM 711 C C . VAL A 1 89 ? -4.861 -15.923 -3.085 1.00 98.19 89 VAL A C 1
ATOM 713 O O . VAL A 1 89 ? -3.676 -16.270 -3.068 1.00 98.19 89 VAL A O 1
ATOM 716 N N . GLY A 1 90 ? -5.725 -16.285 -2.134 1.00 97.00 90 GLY A N 1
ATOM 717 C CA . GLY A 1 90 ? -5.307 -16.968 -0.910 1.00 97.00 90 GLY A CA 1
ATOM 718 C C . GLY A 1 90 ? -4.285 -16.127 -0.140 1.00 97.00 90 GLY A C 1
ATOM 719 O O . GLY A 1 90 ? -4.532 -14.961 0.149 1.00 97.00 90 GLY A O 1
ATOM 720 N N . SER A 1 91 ? -3.122 -16.709 0.156 1.00 96.69 91 SER A N 1
ATOM 721 C CA . SER A 1 91 ? -2.008 -16.043 0.848 1.00 96.69 91 SER A CA 1
ATOM 722 C C . SER A 1 91 ? -0.967 -15.413 -0.085 1.00 96.69 91 SER A C 1
ATOM 724 O O . SER A 1 91 ? 0.132 -15.073 0.354 1.00 96.69 91 SER A O 1
ATOM 726 N N . ARG A 1 92 ? -1.268 -15.289 -1.385 1.00 97.38 92 ARG A N 1
ATOM 727 C CA . ARG A 1 92 ? -0.317 -14.818 -2.402 1.00 97.38 92 ARG A CA 1
ATOM 728 C C . ARG A 1 92 ? -0.806 -13.548 -3.083 1.00 97.38 92 ARG A C 1
ATOM 730 O O . ARG A 1 92 ? -1.990 -13.411 -3.380 1.00 97.38 92 ARG A O 1
ATOM 737 N N . VAL A 1 93 ? 0.137 -12.660 -3.392 1.00 97.69 93 VAL A N 1
ATOM 738 C CA . VAL A 1 93 ? -0.084 -11.467 -4.216 1.00 97.69 93 VAL A CA 1
ATOM 739 C C . VAL A 1 93 ? 0.553 -11.703 -5.578 1.00 97.69 93 VAL A C 1
ATOM 741 O O . VAL A 1 93 ? 1.734 -12.035 -5.669 1.00 97.69 93 VAL A O 1
ATOM 744 N N . PHE A 1 94 ? -0.225 -11.528 -6.637 1.00 97.81 94 PHE A N 1
ATOM 745 C CA . PHE A 1 94 ? 0.229 -11.618 -8.018 1.00 97.81 94 PHE A CA 1
ATOM 746 C C . PHE A 1 94 ? 0.348 -10.212 -8.584 1.00 97.81 94 PHE A C 1
ATOM 748 O O . PHE A 1 94 ? -0.598 -9.436 -8.483 1.00 97.81 94 PHE A O 1
ATOM 755 N N . LEU A 1 95 ? 1.497 -9.894 -9.177 1.00 97.81 95 LEU A N 1
ATOM 756 C CA . LEU A 1 95 ? 1.782 -8.603 -9.795 1.00 97.81 95 LEU A CA 1
ATOM 757 C C . LEU A 1 95 ? 1.987 -8.797 -11.296 1.00 97.81 95 LEU A C 1
ATOM 759 O O . LEU A 1 95 ? 2.795 -9.632 -11.702 1.00 97.81 95 LEU A O 1
ATOM 763 N N . PHE A 1 96 ? 1.300 -8.003 -12.117 1.00 97.62 96 PHE A N 1
ATOM 764 C CA . PHE A 1 96 ? 1.459 -8.022 -13.570 1.00 97.62 96 PHE A CA 1
ATOM 765 C C . PHE A 1 96 ? 1.586 -6.610 -14.154 1.00 97.62 96 PHE A C 1
ATOM 767 O O . PHE A 1 96 ? 0.881 -5.681 -13.752 1.00 97.62 96 PHE A O 1
ATOM 774 N N . GLY A 1 97 ? 2.484 -6.458 -15.130 1.00 97.19 97 GLY A N 1
ATOM 775 C CA . GLY A 1 97 ? 2.718 -5.203 -15.844 1.00 97.19 97 GLY A CA 1
ATOM 776 C C . GLY A 1 97 ? 3.393 -4.107 -15.009 1.00 97.19 97 GLY A C 1
ATOM 777 O O . GLY A 1 97 ? 4.152 -4.372 -14.068 1.00 97.19 97 GLY A O 1
ATOM 778 N N . GLY A 1 98 ? 3.110 -2.860 -15.391 1.00 96.56 98 GLY A N 1
ATOM 779 C CA . GLY A 1 98 ? 3.759 -1.657 -14.870 1.00 96.56 98 GLY A CA 1
ATOM 780 C C . GLY A 1 98 ? 5.063 -1.301 -15.591 1.00 96.56 98 GLY A C 1
ATOM 781 O O . GLY A 1 98 ? 5.533 -2.045 -16.451 1.00 96.56 98 GLY A O 1
ATOM 782 N N . THR A 1 99 ? 5.622 -0.143 -15.237 1.00 93.12 99 THR A N 1
ATOM 783 C CA . THR A 1 99 ? 6.889 0.394 -15.767 1.00 93.12 99 THR A CA 1
ATOM 784 C C . THR A 1 99 ? 7.664 1.169 -14.725 1.00 93.12 99 THR A C 1
ATOM 786 O O . THR A 1 99 ? 7.034 1.702 -13.787 1.00 93.12 99 THR A O 1
#

Radius of gyration: 14.03 Å; chains: 1; bounding box: 35×35×32 Å

pLDDT: mean 96.11, std 3.8, range [69.19, 98.56]

Sequence (99 aa):
MYDERLKALDLRTGEWSDPICNGVGPSGRRSHSAWTYGGKMYIFGGYLGTQNMHYDDLFSFDPSTNHWEKIKTSGRMPSARRRQCTVVVGSRVFLFGGT